Protein AF-A0A227J979-F1 (afdb_monomer_lite)

InterPro domains:
  IPR011990 Tetratricopeptide-like helical domain superfamily [G3DSA:1.25.40.10] (1-99)
  IPR013348 Type 3 secretion system chaperone YscG/PscG [PF09477] (2-94)
  IPR013348 Type 3 secretion system chaperone YscG/PscG [TIGR02508] (1-99)

Sequence (101 aa):
MHRHQEANTIADCLEETSNSEEVVVMIRAMSLMNKGAYEEAHRLLEPLCTAYPDLISLAALAAAKAGLLSQAERWMELAAQGSEESQAFAASFTQDIRNLG

pLDDT: mean 83.92, std 12.21, range [49.38, 96.88]

Organism: Vibrio parahaemolyticus (NCBI:txid670)

Secondary structure (DSSP, 8-state):
---HHHHHHHHHHHHTSTT-HHHHHHHHHHHHHHTT-HHHHHHHHTTTTTT-GGGHHHHHHHHHHTT-HHHHHHHHHHHTTS-HHHHHHHHHHHHHHTTT-

Foldseek 3Di:
DLDLVVLQVVLVVCVVPVPCLVVSLVSNLVSCVVVLVLVVSLVSQVVCCVVPVVCLLVNLVSCLSVVVLVSNVVSLVSLCVDDPVSVVSSVVCVVVSVVSD

Radius of gyration: 13.68 Å; chains: 1; bounding box: 29×31×34 Å

Structure (mmCIF, N/CA/C/O backbone):
data_AF-A0A227J979-F1
#
_entry.id   AF-A0A227J979-F1
#
loop_
_atom_site.group_PDB
_atom_site.id
_atom_site.type_symbol
_atom_site.label_atom_id
_atom_site.label_alt_id
_atom_site.label_comp_id
_atom_site.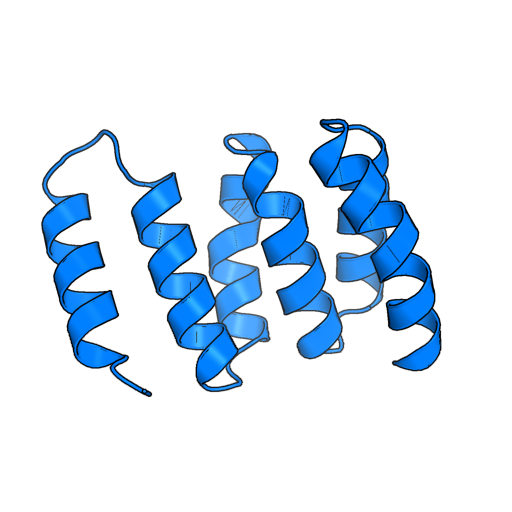label_asym_id
_atom_site.label_entity_id
_atom_site.label_seq_id
_atom_site.pdbx_PDB_ins_code
_atom_site.Cartn_x
_atom_site.Cartn_y
_atom_site.Cartn_z
_atom_site.occupancy
_atom_site.B_iso_or_equiv
_atom_site.auth_seq_id
_atom_site.auth_comp_id
_atom_site.auth_asym_id
_atom_site.auth_atom_id
_atom_site.pdbx_PDB_model_num
ATOM 1 N N . MET A 1 1 ? 11.190 -10.894 13.310 1.00 49.38 1 MET A N 1
ATOM 2 C CA . MET A 1 1 ? 10.290 -11.916 13.896 1.00 49.38 1 MET A CA 1
ATOM 3 C C . MET A 1 1 ? 9.017 -11.958 13.059 1.00 49.38 1 MET A C 1
ATOM 5 O O . MET A 1 1 ? 8.398 -10.917 12.911 1.00 49.38 1 MET A O 1
ATOM 9 N N . HIS A 1 2 ? 8.641 -13.116 12.508 1.00 53.59 2 HIS A N 1
ATOM 10 C CA . HIS A 1 2 ? 7.438 -13.297 11.679 1.00 53.59 2 HIS A CA 1
ATOM 11 C C . HIS A 1 2 ? 6.273 -13.814 12.533 1.00 53.59 2 HIS A C 1
ATOM 13 O O . HIS A 1 2 ? 6.102 -15.021 12.681 1.00 53.59 2 HIS A O 1
ATOM 19 N N . ARG A 1 3 ? 5.494 -12.912 13.140 1.00 63.97 3 ARG A N 1
ATOM 20 C CA . ARG A 1 3 ? 4.370 -13.268 14.027 1.00 63.97 3 ARG A CA 1
ATOM 21 C C . ARG A 1 3 ? 3.025 -12.822 13.452 1.00 63.97 3 ARG A C 1
ATOM 23 O O . ARG A 1 3 ? 2.302 -12.014 14.020 1.00 63.97 3 ARG A O 1
ATOM 30 N N . HIS A 1 4 ? 2.705 -13.346 12.273 1.00 70.69 4 HIS A N 1
ATOM 31 C CA . HIS A 1 4 ? 1.528 -12.938 11.497 1.00 70.69 4 HIS A CA 1
ATOM 32 C C . HIS A 1 4 ? 0.192 -13.273 12.165 1.00 70.69 4 HIS A C 1
ATOM 34 O O . HIS A 1 4 ? -0.801 -12.595 11.928 1.00 70.69 4 HIS A O 1
ATOM 40 N N . GLN A 1 5 ? 0.162 -14.337 12.966 1.00 71.62 5 GLN A N 1
ATOM 41 C CA . GLN A 1 5 ? -1.051 -14.791 13.637 1.00 71.62 5 GLN A CA 1
ATOM 42 C C . GLN A 1 5 ? -1.428 -13.848 14.786 1.00 71.62 5 GLN A C 1
ATOM 44 O O . GLN A 1 5 ? -2.584 -13.474 14.915 1.00 71.62 5 GLN A O 1
ATOM 49 N N . GLU A 1 6 ? -0.433 -13.374 15.536 1.00 75.00 6 GLU A N 1
ATOM 50 C CA . GLU A 1 6 ? -0.614 -12.414 16.630 1.00 75.00 6 GLU A CA 1
ATOM 51 C C . GLU A 1 6 ? -1.077 -11.045 16.115 1.00 75.00 6 GLU A C 1
ATOM 53 O O . GLU A 1 6 ? -1.961 -10.433 16.707 1.00 75.00 6 GLU A O 1
ATOM 58 N N . ALA A 1 7 ? -0.540 -10.592 14.975 1.00 71.94 7 ALA A N 1
ATOM 59 C CA . ALA A 1 7 ? -0.987 -9.358 14.326 1.00 71.94 7 ALA A CA 1
ATOM 60 C C . ALA A 1 7 ? -2.472 -9.418 13.924 1.00 71.94 7 ALA A C 1
ATOM 62 O O . ALA A 1 7 ? -3.199 -8.448 14.121 1.00 71.94 7 ALA A O 1
ATOM 63 N N . ASN A 1 8 ? -2.933 -10.565 13.414 1.00 69.62 8 ASN A N 1
ATOM 64 C CA . ASN A 1 8 ? -4.342 -10.756 13.075 1.00 69.62 8 ASN A CA 1
ATOM 65 C C . ASN A 1 8 ? -5.224 -10.774 14.327 1.00 69.62 8 ASN A C 1
ATOM 67 O O . ASN A 1 8 ? -6.240 -10.097 14.345 1.00 69.62 8 ASN A O 1
ATOM 71 N N . THR A 1 9 ? -4.805 -11.456 15.396 1.00 70.94 9 THR A N 1
ATOM 72 C CA . THR A 1 9 ? -5.556 -11.459 16.661 1.00 70.94 9 THR A CA 1
ATOM 73 C C . THR A 1 9 ? -5.709 -10.053 17.247 1.00 70.94 9 THR A C 1
ATOM 75 O O . THR A 1 9 ? -6.775 -9.715 17.746 1.00 70.94 9 THR A O 1
ATOM 78 N N . ILE A 1 10 ? -4.679 -9.205 17.153 1.00 71.50 10 ILE A N 1
ATOM 79 C CA . ILE A 1 10 ? -4.767 -7.800 17.583 1.00 71.50 10 ILE A CA 1
ATOM 80 C C . ILE A 1 10 ? -5.746 -7.014 16.702 1.00 71.50 10 ILE A C 1
ATOM 82 O O . ILE A 1 10 ? -6.539 -6.236 17.227 1.00 71.50 10 ILE A O 1
ATOM 86 N N . ALA A 1 11 ? -5.706 -7.219 15.383 1.00 66.88 11 ALA A N 1
ATOM 87 C CA . ALA A 1 11 ? -6.630 -6.573 14.456 1.00 66.88 11 ALA A CA 1
ATOM 88 C C . ALA A 1 11 ? -8.089 -6.971 14.747 1.00 66.88 11 ALA A C 1
ATOM 90 O O . ALA A 1 11 ? -8.954 -6.105 14.806 1.00 66.88 11 ALA A O 1
ATOM 91 N N . ASP A 1 12 ? -8.341 -8.252 15.015 1.00 69.25 12 ASP A N 1
ATOM 92 C CA . ASP A 1 12 ? -9.675 -8.759 15.349 1.00 69.25 12 ASP A CA 1
ATOM 93 C C . ASP A 1 12 ? -10.183 -8.174 16.683 1.00 69.25 12 ASP A C 1
ATOM 95 O O . ASP A 1 12 ? -11.337 -7.767 16.779 1.00 69.25 12 ASP A O 1
ATOM 99 N N . CYS A 1 13 ? -9.318 -8.032 17.697 1.00 64.12 13 CYS A N 1
ATOM 100 C CA . CYS A 1 13 ? -9.691 -7.376 18.957 1.00 64.12 13 CYS A CA 1
ATOM 101 C C . CYS A 1 13 ? -9.952 -5.866 18.809 1.00 64.12 13 CYS A C 1
ATOM 103 O O . CYS A 1 13 ? -10.715 -5.303 19.589 1.00 64.12 13 CYS A O 1
ATOM 105 N N . LEU A 1 14 ? -9.315 -5.196 17.844 1.00 60.66 14 LEU A N 1
ATOM 106 C CA . LEU A 1 14 ? -9.514 -3.766 17.593 1.00 60.66 14 LEU A CA 1
ATOM 107 C C . LEU A 1 14 ? -10.781 -3.484 16.771 1.00 60.66 14 LEU A C 1
ATOM 109 O O . LEU A 1 14 ? -11.366 -2.419 16.955 1.00 60.66 14 LEU A O 1
ATOM 113 N N . GLU A 1 15 ? -11.241 -4.415 15.925 1.00 58.56 15 GLU A N 1
ATOM 114 C CA . GLU A 1 15 ? -12.520 -4.292 15.196 1.00 58.56 15 GLU A CA 1
ATOM 115 C C . GLU A 1 15 ? -13.738 -4.221 16.124 1.00 58.56 15 GLU A C 1
ATOM 117 O O . GLU A 1 15 ? -14.726 -3.568 15.791 1.00 58.56 15 GLU A O 1
ATOM 122 N N . GLU A 1 16 ? -13.665 -4.826 17.314 1.00 59.91 16 GLU A N 1
ATOM 123 C CA . GLU A 1 16 ? -14.723 -4.731 18.331 1.00 59.91 16 GLU A CA 1
ATOM 124 C C . GLU A 1 16 ? -14.871 -3.305 18.901 1.00 59.91 16 GLU A C 1
ATOM 126 O O . GLU A 1 16 ? -15.899 -2.959 19.488 1.00 59.91 16 GLU A O 1
ATOM 131 N N . THR A 1 17 ? -13.882 -2.438 18.666 1.00 56.06 17 THR A N 1
ATOM 132 C CA . THR A 1 17 ? -13.934 -0.997 18.928 1.00 56.06 17 THR A CA 1
ATOM 133 C C . THR A 1 17 ? -14.091 -0.228 17.616 1.00 56.06 17 THR A C 1
ATOM 135 O O . THR A 1 17 ? -13.152 -0.071 16.843 1.00 56.06 17 THR A O 1
ATOM 138 N N . SER A 1 18 ? -15.275 0.340 17.383 1.00 54.72 18 SER A N 1
ATOM 139 C CA . SER A 1 18 ? -15.700 1.022 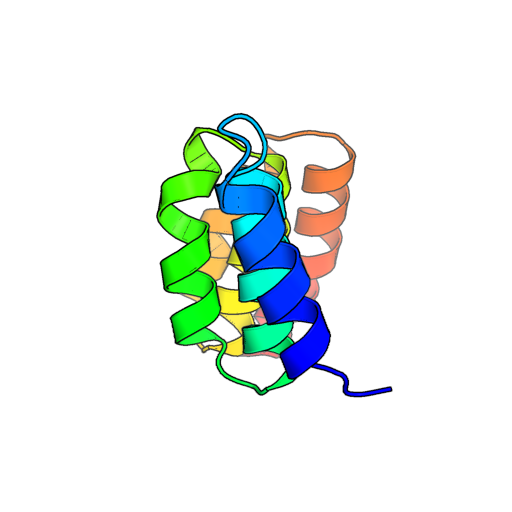16.144 1.00 54.72 18 SER A CA 1
ATOM 140 C C . SER A 1 18 ? -14.930 2.304 15.751 1.00 54.72 18 SER A C 1
ATOM 142 O O . SER A 1 18 ? -15.405 3.069 14.921 1.00 54.72 18 SER A O 1
ATOM 144 N N . ASN A 1 19 ? -13.749 2.550 16.325 1.00 61.94 19 ASN A N 1
ATOM 145 C CA . ASN A 1 19 ? -12.888 3.715 16.080 1.00 61.94 19 ASN A CA 1
ATOM 146 C C . ASN A 1 19 ? -11.484 3.338 15.558 1.00 61.94 19 ASN A C 1
ATOM 148 O O . ASN A 1 19 ? -10.559 4.143 15.650 1.00 61.94 19 ASN A O 1
ATOM 152 N N . SER A 1 20 ? -11.280 2.113 15.063 1.00 73.06 20 SER A N 1
ATOM 153 C CA . SER A 1 20 ? -9.940 1.610 14.707 1.00 73.06 20 SER A CA 1
ATOM 154 C C . SER A 1 20 ? -9.837 0.973 13.319 1.00 73.06 20 SER A C 1
ATOM 156 O O . SER A 1 20 ? -8.845 0.304 13.048 1.00 73.06 20 SER A O 1
ATOM 158 N N . GLU A 1 21 ? -10.806 1.200 12.427 1.00 83.00 21 GLU A N 1
ATOM 159 C CA . GLU A 1 21 ? -10.834 0.608 11.076 1.00 83.00 21 GLU A CA 1
ATOM 160 C C . GLU A 1 21 ? -9.534 0.853 10.287 1.00 83.00 21 GLU A C 1
ATOM 162 O O . GLU A 1 21 ? -8.944 -0.093 9.766 1.00 83.00 21 GLU A O 1
ATOM 167 N N . GLU A 1 22 ? -9.026 2.091 10.287 1.00 86.38 22 GLU A N 1
ATOM 168 C CA . GLU A 1 22 ? -7.734 2.450 9.683 1.00 86.38 22 GLU A CA 1
ATOM 169 C C . GLU A 1 22 ? -6.585 1.588 10.228 1.00 86.38 22 GLU A C 1
ATOM 171 O O . GLU A 1 22 ? -5.816 0.998 9.471 1.00 86.38 22 GLU A O 1
ATOM 176 N N . VAL A 1 23 ? -6.489 1.479 11.555 1.00 86.19 23 VAL A N 1
ATOM 177 C CA . VAL A 1 23 ? -5.406 0.768 12.246 1.00 86.19 23 VAL A CA 1
ATOM 178 C C . VAL A 1 23 ? -5.488 -0.735 11.982 1.00 86.19 23 VAL A C 1
ATOM 180 O O . VAL A 1 23 ? -4.473 -1.374 11.702 1.00 86.19 23 VAL A O 1
ATOM 183 N N . V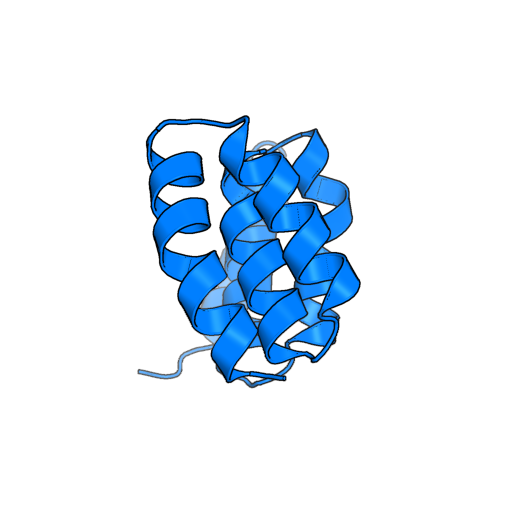AL A 1 24 ? -6.694 -1.301 12.028 1.00 87.56 24 VAL A N 1
ATOM 184 C CA . VAL A 1 24 ? -6.967 -2.711 11.722 1.00 87.56 24 VAL A CA 1
ATOM 185 C C . VAL A 1 24 ? -6.530 -3.031 10.299 1.00 87.56 24 VAL A C 1
ATOM 187 O O . VAL A 1 24 ? -5.783 -3.991 10.079 1.00 87.56 24 VAL A O 1
ATOM 190 N N . VAL A 1 25 ? -6.963 -2.227 9.327 1.00 89.19 25 VAL A N 1
ATOM 191 C CA . VAL A 1 25 ? -6.619 -2.458 7.926 1.00 89.19 25 VAL A CA 1
ATOM 192 C C . VAL A 1 25 ? -5.135 -2.248 7.678 1.00 89.19 25 VAL A C 1
ATOM 194 O O . VAL A 1 25 ? -4.523 -3.079 7.007 1.00 89.19 25 VAL A O 1
ATOM 197 N N . MET A 1 26 ? -4.518 -1.234 8.280 1.00 91.19 26 MET A N 1
ATOM 198 C CA . MET A 1 26 ? -3.074 -1.036 8.198 1.00 91.19 26 MET A CA 1
ATOM 199 C C . MET A 1 26 ? -2.316 -2.276 8.702 1.00 91.19 26 MET A C 1
ATOM 201 O O . MET A 1 26 ? -1.438 -2.790 8.004 1.00 91.19 26 MET A O 1
ATOM 205 N N . ILE A 1 27 ? -2.677 -2.821 9.871 1.00 90.25 27 ILE A N 1
ATOM 206 C CA . ILE A 1 27 ? -2.052 -4.033 10.433 1.00 90.25 27 ILE A CA 1
ATOM 207 C C . ILE A 1 27 ? -2.231 -5.234 9.497 1.00 90.25 27 ILE A C 1
ATOM 209 O O . ILE A 1 27 ? -1.265 -5.952 9.209 1.00 90.25 27 ILE A O 1
ATOM 213 N N . ARG A 1 28 ? -3.450 -5.454 8.994 1.00 90.38 28 ARG A N 1
ATOM 214 C CA . ARG A 1 28 ? -3.761 -6.571 8.089 1.00 90.38 28 ARG A CA 1
ATOM 215 C C . ARG A 1 28 ? -3.014 -6.448 6.763 1.00 90.38 28 ARG A C 1
ATOM 217 O O . ARG A 1 28 ? -2.404 -7.424 6.321 1.00 90.38 28 ARG A O 1
ATOM 224 N N . ALA A 1 29 ? -2.972 -5.257 6.175 1.00 92.94 29 ALA A N 1
ATOM 225 C CA . ALA A 1 29 ? -2.235 -4.994 4.947 1.00 92.94 29 ALA A CA 1
ATOM 226 C C . ALA A 1 29 ? -0.729 -5.225 5.135 1.00 92.94 29 ALA A C 1
ATOM 228 O O . ALA A 1 29 ? -0.119 -5.946 4.348 1.00 92.94 29 ALA A O 1
ATOM 229 N N . MET A 1 30 ? -0.132 -4.733 6.226 1.00 92.00 30 MET A N 1
ATOM 230 C CA . MET A 1 30 ? 1.276 -5.009 6.541 1.00 92.00 30 MET A CA 1
ATOM 231 C C . MET A 1 30 ? 1.545 -6.510 6.729 1.00 92.00 30 MET A C 1
ATOM 233 O O . MET A 1 30 ? 2.571 -7.024 6.276 1.00 92.00 30 MET A O 1
ATOM 237 N N . SER A 1 31 ? 0.628 -7.247 7.363 1.00 93.12 31 SER A N 1
ATOM 238 C CA . SER A 1 31 ? 0.732 -8.706 7.509 1.00 93.12 31 SER A CA 1
ATOM 239 C C . SER A 1 31 ? 0.730 -9.418 6.152 1.00 93.12 31 SER A C 1
ATOM 241 O O . SER A 1 31 ? 1.552 -10.314 5.940 1.00 93.12 31 SER A O 1
ATOM 243 N N . LEU A 1 32 ? -0.140 -8.998 5.226 1.00 93.62 32 LEU A N 1
ATOM 244 C CA . LEU A 1 32 ? -0.214 -9.508 3.852 1.00 93.62 32 LEU A CA 1
ATOM 245 C C . LEU A 1 32 ? 1.054 -9.181 3.053 1.00 93.62 32 LEU A C 1
ATOM 247 O O . LEU A 1 32 ? 1.661 -10.076 2.464 1.00 93.62 32 LEU A O 1
ATOM 251 N N . MET A 1 33 ? 1.521 -7.932 3.100 1.00 93.50 33 MET A N 1
ATOM 252 C CA . MET A 1 33 ? 2.739 -7.494 2.409 1.00 93.50 33 MET A CA 1
ATOM 253 C C . MET A 1 33 ? 3.978 -8.247 2.898 1.00 93.50 33 MET A C 1
ATOM 255 O O . MET A 1 33 ? 4.806 -8.666 2.090 1.00 93.50 33 MET A O 1
ATOM 259 N N . ASN A 1 34 ? 4.081 -8.507 4.204 1.00 93.50 34 ASN A N 1
ATOM 260 C CA . ASN A 1 34 ? 5.175 -9.301 4.769 1.00 93.50 34 ASN A CA 1
ATOM 261 C C . ASN A 1 34 ? 5.145 -10.778 4.335 1.00 93.50 34 ASN A C 1
ATOM 263 O O . ASN A 1 34 ? 6.159 -11.463 4.455 1.00 93.50 34 ASN A O 1
ATOM 267 N N . LYS A 1 35 ? 4.006 -11.279 3.842 1.00 93.25 35 LYS A N 1
ATOM 268 C CA . LYS A 1 35 ? 3.867 -12.618 3.243 1.00 93.25 35 LYS A CA 1
ATOM 269 C C . LYS A 1 35 ? 4.032 -12.612 1.717 1.00 93.25 35 LYS A C 1
ATOM 271 O O . LYS A 1 35 ? 3.939 -13.669 1.105 1.00 93.25 35 LYS A O 1
ATOM 276 N N . GLY A 1 36 ? 4.246 -11.447 1.101 1.00 92.94 36 GLY A N 1
ATOM 277 C CA . GLY A 1 36 ? 4.300 -11.286 -0.354 1.00 92.94 36 GLY A CA 1
ATOM 278 C C . GLY A 1 36 ? 2.932 -11.182 -1.042 1.00 92.94 36 GLY A C 1
ATOM 279 O O . GLY A 1 36 ? 2.873 -11.142 -2.267 1.00 92.94 36 GLY A O 1
ATOM 280 N N . ALA A 1 37 ? 1.830 -11.112 -0.288 1.00 96.00 37 ALA A N 1
ATOM 281 C CA . ALA A 1 37 ? 0.471 -10.987 -0.823 1.00 96.00 37 ALA A CA 1
ATOM 282 C C . ALA A 1 37 ? 0.134 -9.518 -1.150 1.00 96.00 37 ALA A C 1
ATOM 284 O O . ALA A 1 37 ? -0.764 -8.914 -0.564 1.00 96.00 37 ALA A O 1
ATOM 285 N N . TYR A 1 38 ? 0.901 -8.916 -2.060 1.00 95.75 38 TYR A N 1
ATOM 286 C CA . TYR A 1 38 ? 0.860 -7.475 -2.329 1.00 95.75 38 TYR A CA 1
ATOM 287 C C . TYR A 1 38 ? -0.444 -7.005 -2.987 1.00 95.75 38 TYR A C 1
ATOM 289 O O . TYR A 1 38 ? -0.979 -5.971 -2.603 1.00 95.75 38 TYR A O 1
ATOM 297 N N . GLU A 1 39 ? -0.996 -7.777 -3.925 1.00 96.88 39 GLU A N 1
ATOM 298 C CA . GLU A 1 39 ? -2.259 -7.435 -4.597 1.00 96.88 39 GLU A CA 1
ATOM 299 C C . GLU A 1 39 ? -3.459 -7.491 -3.638 1.00 96.88 39 GLU A C 1
ATOM 301 O O . GLU A 1 39 ? -4.382 -6.684 -3.715 1.00 96.88 39 GLU A O 1
ATOM 306 N N . GLU A 1 40 ? -3.452 -8.433 -2.693 1.00 96.62 40 GLU A N 1
ATOM 307 C CA . GLU A 1 40 ? -4.491 -8.528 -1.665 1.00 96.62 40 GLU A CA 1
ATOM 308 C C . GLU A 1 40 ? -4.369 -7.399 -0.635 1.00 96.62 40 GLU A C 1
ATOM 310 O O . GLU A 1 40 ? -5.377 -6.810 -0.251 1.00 96.62 40 GLU A O 1
ATOM 315 N N . ALA A 1 41 ? -3.141 -7.032 -0.256 1.00 96.81 41 ALA A N 1
ATOM 316 C CA . ALA A 1 41 ? -2.895 -5.869 0.592 1.00 96.81 41 ALA A CA 1
ATOM 317 C C . ALA A 1 41 ? -3.356 -4.563 -0.071 1.00 96.81 41 ALA A C 1
ATOM 319 O O . ALA A 1 41 ? -3.976 -3.729 0.582 1.00 96.81 41 ALA A O 1
ATOM 320 N N . HIS A 1 42 ? -3.083 -4.396 -1.368 1.00 96.88 42 HIS A N 1
ATOM 321 C CA . HIS A 1 42 ? -3.503 -3.215 -2.118 1.00 96.88 42 HIS A CA 1
ATOM 322 C C . HIS A 1 42 ? -5.033 -3.099 -2.183 1.00 96.88 42 HIS A C 1
ATOM 324 O O . HIS A 1 42 ? -5.567 -2.053 -1.814 1.00 96.88 42 HIS A O 1
ATOM 330 N N . ARG A 1 43 ? -5.740 -4.188 -2.524 1.00 96.38 43 ARG A N 1
ATOM 331 C CA . ARG A 1 43 ? -7.217 -4.226 -2.532 1.00 96.38 43 ARG A CA 1
ATOM 332 C C . ARG A 1 43 ? -7.836 -3.899 -1.174 1.00 96.38 43 ARG A C 1
ATOM 334 O O . ARG A 1 43 ? -8.924 -3.334 -1.126 1.00 96.38 43 ARG A O 1
ATOM 341 N N . LEU A 1 44 ? -7.162 -4.263 -0.084 1.00 94.94 44 LEU A N 1
ATOM 342 C CA . LEU A 1 44 ? -7.618 -3.950 1.268 1.00 94.94 44 LEU A CA 1
ATOM 343 C C . LEU A 1 44 ? -7.453 -2.456 1.604 1.00 94.94 44 LEU A C 1
ATOM 345 O O . LEU A 1 44 ? -8.304 -1.890 2.282 1.00 94.94 44 LEU A O 1
ATOM 349 N N . LEU A 1 45 ? -6.376 -1.820 1.131 1.00 95.12 45 LEU A N 1
ATOM 350 C CA . LEU A 1 45 ? -6.039 -0.426 1.446 1.00 95.12 45 LEU A CA 1
ATOM 351 C C . LEU A 1 45 ? -6.779 0.599 0.580 1.00 95.12 45 LEU A C 1
ATOM 353 O O . LEU A 1 45 ? -7.215 1.626 1.095 1.00 95.12 45 LEU A O 1
ATOM 357 N N . GLU A 1 46 ? -6.929 0.326 -0.719 1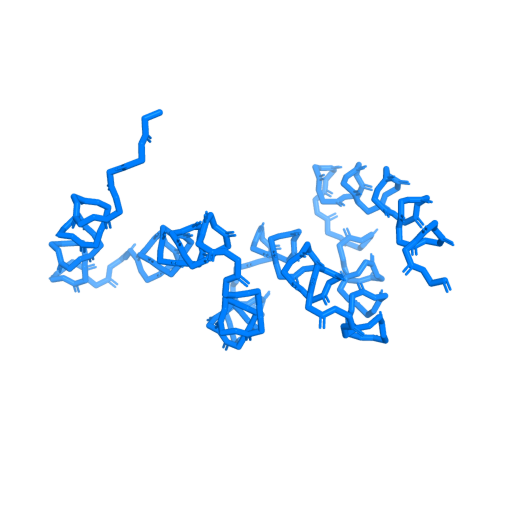.00 95.00 46 GLU A N 1
ATOM 358 C CA . GLU A 1 46 ? -7.509 1.250 -1.706 1.00 95.00 46 GLU A CA 1
ATOM 359 C C . GLU A 1 46 ? -8.802 1.965 -1.258 1.00 95.00 46 GLU A C 1
ATOM 361 O O . GLU A 1 46 ? -8.852 3.195 -1.369 1.00 95.00 46 GLU A O 1
ATOM 366 N N . PRO A 1 47 ? -9.841 1.281 -0.733 1.00 93.50 47 PRO A N 1
ATOM 367 C CA . PRO A 1 47 ? -11.090 1.955 -0.369 1.00 93.50 47 PRO A CA 1
ATOM 368 C C . PRO A 1 47 ? -10.926 2.948 0.791 1.00 93.50 47 PRO A C 1
ATOM 370 O O . PRO A 1 47 ? -11.690 3.908 0.893 1.00 93.50 47 PRO A O 1
ATOM 373 N N . LEU A 1 48 ? -9.923 2.748 1.646 1.00 91.00 48 LEU A N 1
ATOM 374 C CA . LEU A 1 48 ? -9.708 3.543 2.852 1.00 91.00 48 LEU A CA 1
ATOM 375 C C . LEU A 1 48 ? -8.836 4.769 2.613 1.00 91.00 48 LEU A C 1
ATOM 377 O O . LEU A 1 48 ? -8.950 5.734 3.361 1.00 91.00 48 LEU A O 1
ATOM 381 N N . CYS A 1 49 ? -8.049 4.795 1.537 1.00 90.94 49 CYS A N 1
ATOM 382 C CA . CYS A 1 49 ? -7.188 5.930 1.195 1.00 90.94 49 CYS A CA 1
ATOM 383 C C . CYS A 1 49 ? -7.943 7.261 1.022 1.00 90.94 49 CYS A C 1
ATOM 385 O O . CYS A 1 49 ? -7.343 8.323 1.155 1.00 90.94 49 CYS A O 1
ATOM 387 N N . THR A 1 50 ? -9.252 7.224 0.739 1.00 88.12 50 THR A N 1
ATOM 388 C CA . THR A 1 50 ? -10.077 8.444 0.655 1.00 88.12 50 THR A CA 1
ATOM 389 C C . THR A 1 50 ? -10.378 9.034 2.034 1.00 88.12 50 THR A C 1
ATOM 391 O O . THR A 1 50 ? -10.404 10.252 2.189 1.00 88.12 50 THR A O 1
ATOM 394 N N . ALA A 1 51 ? -10.622 8.179 3.030 1.00 88.12 51 ALA A N 1
ATOM 395 C CA . ALA A 1 51 ? -10.914 8.594 4.402 1.00 88.12 51 ALA A CA 1
ATOM 396 C C . ALA A 1 51 ? -9.635 8.807 5.228 1.00 88.12 51 ALA A C 1
ATOM 398 O O . ALA A 1 51 ? -9.617 9.655 6.117 1.00 88.12 51 ALA A O 1
ATOM 399 N N . TYR A 1 52 ? -8.572 8.073 4.892 1.00 88.94 52 TYR A N 1
ATOM 400 C CA . TYR A 1 52 ? -7.299 8.036 5.604 1.00 88.94 52 TYR A CA 1
ATOM 401 C C . TYR A 1 52 ? -6.136 8.231 4.618 1.00 88.94 52 TYR A C 1
ATOM 403 O O . TYR A 1 52 ? -5.540 7.254 4.148 1.00 88.94 52 TYR A O 1
ATOM 411 N N . PRO A 1 53 ? -5.809 9.489 4.264 1.00 86.88 53 PRO A N 1
ATOM 412 C CA . PRO A 1 53 ? -4.738 9.795 3.317 1.00 86.88 53 PRO A CA 1
ATOM 413 C C . PRO A 1 53 ? -3.364 9.246 3.726 1.00 86.88 53 PRO A C 1
ATOM 415 O O . PRO A 1 53 ? -2.554 8.926 2.859 1.00 86.88 53 PRO A O 1
ATOM 418 N N . ASP A 1 54 ? -3.120 9.051 5.023 1.00 86.75 54 ASP A N 1
ATOM 419 C CA . ASP A 1 54 ? -1.862 8.498 5.545 1.00 86.75 54 ASP A CA 1
ATOM 420 C C . ASP A 1 54 ? -1.605 7.052 5.072 1.00 86.75 54 ASP A C 1
ATOM 422 O O . ASP A 1 54 ? -0.458 6.606 4.983 1.00 86.75 54 ASP A O 1
ATOM 426 N N . LEU A 1 55 ? -2.655 6.327 4.663 1.00 91.12 55 LEU A N 1
ATOM 427 C CA . LEU A 1 55 ? -2.537 4.981 4.097 1.00 91.12 55 LEU A CA 1
ATOM 428 C C . LEU A 1 55 ? -2.098 4.965 2.625 1.00 91.12 55 LEU A C 1
ATOM 430 O O . LEU A 1 55 ? -1.720 3.905 2.119 1.00 91.12 55 LEU A O 1
ATOM 434 N N . ILE A 1 56 ? -2.123 6.105 1.923 1.00 92.69 56 ILE A N 1
ATOM 435 C CA . ILE A 1 56 ? -1.800 6.182 0.486 1.00 92.69 56 ILE A CA 1
ATOM 436 C C . ILE A 1 56 ? -0.387 5.658 0.208 1.00 92.69 56 ILE A C 1
ATOM 438 O O . ILE A 1 56 ? -0.187 4.905 -0.745 1.00 92.69 56 ILE A O 1
ATOM 442 N N . SER A 1 57 ? 0.586 5.982 1.061 1.00 90.75 57 SER A N 1
ATOM 443 C CA . SER A 1 57 ? 1.970 5.507 0.919 1.00 90.75 57 SER A CA 1
ATOM 444 C C . SER A 1 57 ? 2.066 3.977 0.987 1.00 90.75 57 SER A C 1
ATOM 446 O O . SER A 1 57 ? 2.808 3.350 0.227 1.00 90.75 57 SER A O 1
ATOM 448 N N . LEU A 1 58 ? 1.262 3.350 1.852 1.00 91.88 58 LEU A N 1
ATOM 449 C CA . LEU A 1 58 ? 1.213 1.895 1.979 1.00 91.88 58 LEU A CA 1
ATOM 450 C C . LEU A 1 58 ? 0.513 1.252 0.771 1.00 91.88 58 LEU A C 1
ATOM 452 O O . LEU A 1 58 ? 0.983 0.230 0.265 1.00 91.88 58 LEU A O 1
ATOM 456 N N . ALA A 1 59 ? -0.556 1.874 0.262 1.00 94.81 59 ALA A N 1
ATOM 457 C CA . ALA A 1 59 ? -1.248 1.430 -0.948 1.00 94.81 59 ALA A CA 1
ATOM 458 C C . ALA A 1 59 ? -0.344 1.529 -2.189 1.00 94.81 59 ALA A C 1
ATOM 460 O O . ALA A 1 59 ? -0.278 0.583 -2.975 1.00 94.81 59 ALA A O 1
ATOM 461 N N . ALA A 1 60 ? 0.414 2.621 -2.326 1.00 93.69 60 ALA A N 1
ATOM 462 C CA . ALA A 1 60 ? 1.401 2.806 -3.388 1.00 93.69 60 ALA A CA 1
ATOM 463 C C . ALA A 1 60 ? 2.473 1.706 -3.363 1.00 93.69 60 ALA A C 1
ATOM 465 O O . ALA A 1 60 ? 2.771 1.099 -4.394 1.00 93.69 60 ALA A O 1
ATOM 466 N N . LEU A 1 61 ? 3.013 1.401 -2.177 1.00 92.38 61 LEU A N 1
ATOM 467 C CA . LEU A 1 61 ? 4.009 0.345 -1.997 1.00 92.38 61 LEU A CA 1
ATOM 468 C C . LEU A 1 61 ? 3.448 -1.040 -2.351 1.00 92.38 61 LEU A C 1
ATOM 470 O O . LEU A 1 61 ? 4.115 -1.813 -3.043 1.00 92.38 61 LEU A O 1
ATOM 474 N N . ALA A 1 62 ? 2.232 -1.355 -1.898 1.00 95.31 62 ALA A N 1
ATOM 475 C CA . ALA A 1 62 ? 1.568 -2.617 -2.208 1.00 95.31 62 ALA A CA 1
ATOM 476 C C . ALA A 1 62 ? 1.304 -2.764 -3.718 1.00 95.31 62 ALA A C 1
ATOM 478 O O . ALA A 1 62 ? 1.657 -3.790 -4.297 1.00 95.31 62 ALA A O 1
ATOM 479 N N . ALA A 1 63 ? 0.785 -1.723 -4.377 1.00 95.38 63 ALA A N 1
ATOM 480 C CA . ALA A 1 63 ? 0.560 -1.715 -5.823 1.00 95.38 63 ALA A CA 1
ATOM 481 C C . ALA A 1 63 ? 1.866 -1.915 -6.612 1.00 95.38 63 ALA A C 1
ATOM 483 O O . ALA A 1 63 ? 1.926 -2.761 -7.505 1.00 95.38 63 ALA A O 1
ATOM 484 N N . ALA A 1 64 ? 2.937 -1.202 -6.246 1.00 93.00 64 ALA A N 1
ATOM 485 C CA . ALA A 1 64 ? 4.233 -1.320 -6.912 1.00 93.00 64 ALA A CA 1
ATOM 486 C C . ALA A 1 64 ? 4.815 -2.737 -6.784 1.00 93.00 64 ALA A C 1
ATOM 488 O O . ALA A 1 64 ? 5.246 -3.328 -7.772 1.00 93.00 64 ALA A O 1
ATOM 489 N N . LYS A 1 65 ? 4.781 -3.322 -5.579 1.00 92.75 65 LYS A N 1
ATOM 490 C CA . LYS A 1 65 ? 5.266 -4.692 -5.335 1.00 92.75 65 LYS A CA 1
ATOM 491 C C . LYS A 1 65 ? 4.390 -5.770 -5.981 1.00 92.75 65 LYS A C 1
ATOM 493 O O . LYS A 1 65 ? 4.892 -6.855 -6.256 1.00 92.75 65 LYS A O 1
ATOM 498 N N . ALA A 1 66 ? 3.120 -5.471 -6.250 1.00 93.75 66 ALA A N 1
ATOM 499 C CA . ALA A 1 66 ? 2.219 -6.324 -7.022 1.00 93.75 66 ALA A CA 1
ATOM 500 C C . ALA A 1 66 ? 2.411 -6.203 -8.549 1.00 93.75 66 ALA A C 1
ATOM 502 O O . ALA A 1 66 ? 1.760 -6.926 -9.296 1.00 93.75 66 ALA A O 1
ATOM 503 N N . GLY A 1 67 ? 3.270 -5.294 -9.033 1.00 92.81 67 GLY A N 1
ATOM 504 C CA . GLY A 1 67 ? 3.432 -5.015 -10.465 1.00 92.81 67 GLY A CA 1
ATOM 505 C C . GLY A 1 67 ? 2.308 -4.162 -11.070 1.00 92.81 67 GLY A C 1
ATOM 506 O O . GLY A 1 67 ? 2.238 -4.002 -12.287 1.00 92.81 67 GLY A O 1
ATOM 507 N N . LEU A 1 68 ? 1.439 -3.575 -10.242 1.00 93.50 68 LEU A N 1
ATOM 508 C CA . LEU A 1 68 ? 0.341 -2.695 -10.654 1.00 93.50 68 LEU A CA 1
ATOM 509 C C . LEU A 1 68 ? 0.848 -1.254 -10.844 1.00 93.50 68 LEU A C 1
ATOM 511 O O . LEU A 1 68 ? 0.401 -0.329 -10.163 1.00 93.50 68 LEU A O 1
ATOM 515 N N . LEU A 1 69 ? 1.808 -1.061 -11.754 1.00 90.94 69 LEU A N 1
ATOM 516 C CA . LEU A 1 69 ? 2.574 0.189 -11.877 1.00 90.94 69 LEU A CA 1
ATOM 517 C C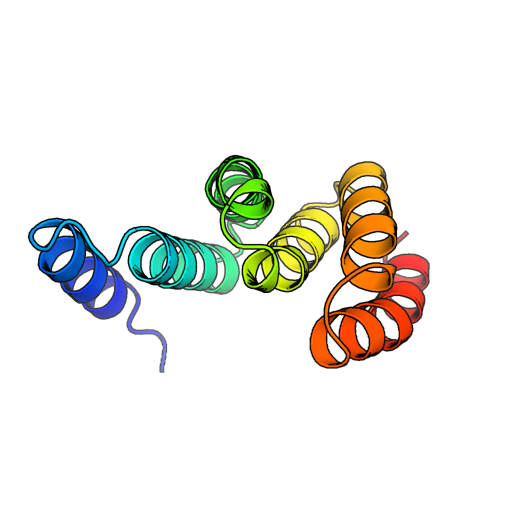 . LEU A 1 69 ? 1.691 1.426 -12.089 1.00 90.94 69 LEU A C 1
ATOM 519 O O . LEU A 1 69 ? 1.859 2.409 -11.377 1.00 90.94 69 LEU A O 1
ATOM 523 N N . SER A 1 70 ? 0.683 1.357 -12.963 1.00 91.44 70 SER A N 1
ATOM 524 C CA . SER A 1 70 ? -0.226 2.492 -13.201 1.00 91.44 70 SER A CA 1
ATOM 525 C C . SER A 1 70 ? -1.024 2.893 -11.957 1.00 91.44 70 SER A C 1
ATOM 527 O O . SER A 1 70 ? -1.357 4.062 -11.774 1.00 91.44 70 SER A O 1
ATOM 529 N N . GLN A 1 71 ? -1.340 1.934 -11.082 1.00 93.25 71 GLN A N 1
ATOM 530 C CA . GLN A 1 71 ? -2.003 2.241 -9.816 1.00 93.25 71 GLN A CA 1
ATOM 531 C C . GLN A 1 71 ? -1.012 2.836 -8.818 1.00 93.25 71 GLN A C 1
ATOM 533 O O . GLN A 1 71 ? -1.342 3.804 -8.142 1.00 93.25 71 GLN A O 1
ATOM 538 N N . ALA A 1 72 ? 0.212 2.304 -8.756 1.00 92.38 72 ALA A N 1
ATOM 539 C CA . ALA A 1 72 ? 1.271 2.852 -7.917 1.00 92.38 72 ALA A CA 1
ATOM 540 C C . ALA A 1 72 ? 1.588 4.313 -8.280 1.00 92.38 72 ALA A C 1
ATOM 542 O O . ALA A 1 72 ? 1.650 5.155 -7.390 1.00 92.38 72 ALA A O 1
ATOM 543 N N . GLU A 1 73 ? 1.703 4.631 -9.571 1.00 91.44 73 GLU A N 1
ATOM 544 C CA . GLU A 1 73 ? 1.898 5.999 -10.070 1.00 91.44 73 GLU A CA 1
ATOM 545 C C . GLU A 1 73 ? 0.753 6.924 -9.646 1.00 91.44 73 GLU A C 1
ATOM 547 O O . GLU A 1 73 ? 1.002 7.987 -9.078 1.00 91.44 73 GLU A O 1
ATOM 552 N N . ARG A 1 74 ? -0.501 6.482 -9.812 1.00 92.50 74 ARG A N 1
ATOM 553 C CA . ARG A 1 74 ? -1.677 7.238 -9.358 1.00 92.50 74 ARG A CA 1
ATOM 554 C C . ARG A 1 74 ? -1.630 7.533 -7.857 1.00 92.50 74 ARG A C 1
ATOM 556 O O . ARG A 1 74 ? -1.950 8.644 -7.440 1.00 92.50 74 ARG A O 1
ATOM 563 N N . TRP A 1 75 ? -1.234 6.564 -7.032 1.00 93.31 75 TRP A N 1
ATOM 564 C CA . TRP A 1 75 ? -1.085 6.799 -5.594 1.00 93.31 75 TRP A CA 1
ATOM 565 C C . TRP A 1 75 ? 0.043 7.783 -5.279 1.00 93.31 75 TRP A C 1
ATOM 567 O O . TRP A 1 75 ? -0.081 8.551 -4.330 1.00 93.31 75 TRP A O 1
ATOM 577 N N . MET A 1 76 ? 1.107 7.825 -6.085 1.00 89.62 76 MET A N 1
ATOM 578 C CA . MET A 1 76 ? 2.185 8.806 -5.923 1.00 89.62 76 MET A CA 1
ATOM 579 C C . MET A 1 76 ? 1.786 10.220 -6.292 1.00 89.62 76 MET A C 1
ATOM 581 O O . MET A 1 76 ? 2.143 11.149 -5.569 1.00 89.62 76 MET A O 1
ATOM 585 N N . GLU A 1 77 ? 0.976 10.390 -7.329 1.00 91.38 77 GLU A N 1
ATOM 586 C CA . GLU A 1 77 ? 0.389 11.691 -7.648 1.00 91.38 77 GLU A CA 1
ATOM 587 C C . GLU A 1 77 ? -0.494 12.215 -6.509 1.00 91.38 77 GLU A C 1
ATOM 589 O O . GLU A 1 77 ? -0.479 13.412 -6.218 1.00 91.38 77 GLU A O 1
ATOM 594 N N . LEU A 1 78 ? -1.237 11.324 -5.844 1.00 89.94 78 LEU A N 1
ATOM 595 C CA . LEU A 1 78 ? -2.084 11.675 -4.703 1.00 89.94 78 LEU A CA 1
ATOM 596 C C . LEU A 1 78 ? -1.264 11.960 -3.436 1.00 89.94 78 LEU A C 1
ATOM 598 O O . LEU A 1 78 ? -1.509 12.959 -2.766 1.00 89.94 78 LEU A O 1
ATOM 602 N N . ALA A 1 79 ? -0.252 11.146 -3.129 1.00 87.62 79 ALA A N 1
ATOM 603 C CA . ALA A 1 79 ? 0.636 11.367 -1.984 1.00 87.62 79 ALA A CA 1
ATOM 604 C C . ALA A 1 79 ? 1.446 12.669 -2.109 1.00 87.62 79 ALA A C 1
ATOM 606 O O . ALA A 1 79 ? 1.655 13.360 -1.114 1.00 87.62 79 ALA A O 1
ATOM 607 N N . ALA A 1 80 ? 1.841 13.051 -3.329 1.00 87.81 80 ALA A N 1
ATOM 608 C CA . ALA A 1 80 ? 2.519 14.318 -3.606 1.00 87.81 80 ALA A CA 1
ATOM 609 C C . ALA A 1 80 ? 1.649 15.561 -3.329 1.00 87.81 80 ALA A C 1
ATOM 611 O O . ALA A 1 80 ? 2.169 16.672 -3.264 1.00 87.81 80 ALA A O 1
ATOM 612 N N . GLN A 1 81 ? 0.337 15.385 -3.162 1.00 87.38 81 GLN A N 1
ATOM 613 C CA . GLN A 1 81 ? -0.608 16.444 -2.793 1.00 87.38 81 GLN A CA 1
ATOM 614 C C . GLN A 1 81 ? -1.006 16.381 -1.305 1.00 87.38 81 GLN A C 1
ATOM 616 O O . GLN A 1 81 ? -1.795 17.208 -0.851 1.00 87.38 81 GLN A O 1
ATOM 621 N N . GLY A 1 82 ? -0.495 15.393 -0.561 1.00 82.19 82 GLY A N 1
ATOM 622 C CA . GLY A 1 82 ? -0.820 15.138 0.842 1.00 82.19 82 GLY A CA 1
ATOM 623 C C . GLY A 1 82 ? 0.082 15.878 1.834 1.00 82.19 82 GLY A C 1
ATOM 624 O O . GLY A 1 82 ? 0.627 16.943 1.537 1.00 82.19 82 GLY A O 1
ATOM 625 N N . SER A 1 83 ? 0.232 15.296 3.027 1.00 83.44 83 SER A N 1
ATOM 626 C CA . SER A 1 83 ? 1.113 15.780 4.101 1.00 83.44 83 SER A CA 1
ATOM 627 C C . SER A 1 83 ? 2.590 15.853 3.685 1.00 83.44 83 SER A C 1
ATOM 629 O O . SER A 1 83 ? 2.988 15.250 2.687 1.00 83.44 83 SER A O 1
ATOM 631 N N . GLU A 1 84 ? 3.425 16.559 4.457 1.00 85.62 84 GLU A N 1
ATOM 632 C CA . GLU A 1 84 ? 4.875 16.622 4.202 1.00 85.62 84 GLU A CA 1
ATOM 633 C C . GLU A 1 84 ? 5.505 15.220 4.179 1.00 85.62 84 GLU A C 1
ATOM 635 O O . GLU A 1 84 ? 6.340 14.923 3.324 1.00 85.62 84 GLU A O 1
ATOM 640 N N . GLU A 1 85 ? 5.052 14.321 5.054 1.00 84.62 85 GLU A N 1
ATOM 641 C CA . GLU A 1 85 ? 5.491 12.928 5.100 1.00 84.62 85 GLU A CA 1
ATOM 642 C C . GLU A 1 85 ? 5.087 12.160 3.835 1.00 84.62 85 GLU A C 1
ATOM 644 O O . GLU A 1 85 ? 5.894 11.415 3.272 1.00 84.62 85 GLU A O 1
ATOM 649 N N . SER A 1 86 ? 3.861 12.376 3.346 1.00 83.38 86 SER A N 1
ATOM 650 C CA . SER A 1 86 ? 3.370 11.767 2.103 1.00 83.38 86 SER A CA 1
ATOM 651 C C . SER A 1 86 ? 4.133 12.281 0.881 1.00 83.38 86 SER A C 1
ATOM 653 O O . SER A 1 86 ? 4.484 11.503 -0.008 1.00 83.38 86 SER A O 1
ATOM 655 N N . GLN A 1 87 ? 4.460 13.574 0.855 1.00 86.56 87 GLN A N 1
ATOM 656 C CA . GLN A 1 87 ? 5.264 14.186 -0.203 1.00 86.56 87 GLN A CA 1
ATOM 657 C C . GLN A 1 87 ? 6.699 13.650 -0.204 1.00 86.56 87 GLN A C 1
ATOM 659 O O . GLN A 1 87 ? 7.226 13.299 -1.262 1.00 86.56 87 GLN A O 1
ATOM 664 N N . ALA A 1 88 ? 7.322 13.537 0.973 1.00 86.50 88 ALA A N 1
ATOM 665 C CA . ALA A 1 88 ? 8.656 12.963 1.121 1.00 86.50 88 ALA A CA 1
ATOM 666 C C . ALA A 1 88 ? 8.691 11.498 0.657 1.00 86.50 88 ALA A C 1
ATOM 668 O O . ALA A 1 88 ? 9.608 11.099 -0.069 1.00 86.50 88 ALA A O 1
ATOM 669 N N . PHE A 1 89 ? 7.664 10.715 1.010 1.00 86.56 89 PHE A N 1
ATOM 670 C CA . PHE A 1 89 ? 7.506 9.352 0.513 1.00 86.56 89 PHE A CA 1
ATOM 671 C C . PHE A 1 89 ? 7.370 9.325 -1.013 1.00 86.56 89 PHE A C 1
ATOM 673 O O . PHE A 1 89 ? 8.125 8.611 -1.670 1.00 86.56 89 PHE A O 1
ATOM 680 N N . ALA A 1 90 ? 6.477 10.135 -1.589 1.00 85.75 90 ALA A N 1
ATOM 681 C CA . ALA A 1 90 ? 6.259 10.184 -3.033 1.00 85.75 90 ALA A CA 1
ATOM 682 C C . ALA A 1 90 ? 7.536 10.542 -3.804 1.00 85.75 90 ALA A C 1
ATOM 684 O O . ALA A 1 90 ? 7.869 9.887 -4.794 1.00 85.75 90 ALA A O 1
ATOM 685 N N . ALA A 1 91 ? 8.290 11.536 -3.329 1.00 84.12 91 ALA A N 1
ATOM 686 C CA . ALA A 1 91 ? 9.541 11.960 -3.947 1.00 84.12 91 ALA A CA 1
ATOM 687 C C . ALA A 1 91 ? 10.607 10.851 -3.921 1.00 84.12 91 ALA A C 1
ATOM 689 O O . ALA A 1 91 ? 11.264 10.603 -4.932 1.00 84.12 91 ALA A O 1
ATOM 690 N N . SER A 1 92 ? 10.748 10.161 -2.785 1.00 84.88 92 SER A N 1
ATOM 691 C CA . SER A 1 92 ? 11.696 9.053 -2.631 1.00 84.88 92 SER A CA 1
ATOM 692 C C . SER A 1 92 ? 11.285 7.834 -3.463 1.00 84.88 92 SER A C 1
ATOM 694 O O . SER A 1 92 ? 12.096 7.270 -4.192 1.00 84.88 92 SER A O 1
ATOM 696 N N . PHE A 1 93 ? 10.016 7.432 -3.384 1.00 83.81 93 PHE A N 1
ATOM 697 C CA . PHE A 1 93 ? 9.529 6.170 -3.937 1.00 83.81 93 PHE A CA 1
ATOM 698 C C . PHE A 1 93 ? 9.266 6.222 -5.450 1.00 83.81 93 PHE A C 1
ATOM 700 O O . PHE A 1 93 ? 9.396 5.207 -6.133 1.00 83.81 93 PHE A O 1
ATOM 707 N N . THR A 1 94 ? 8.992 7.401 -6.020 1.00 77.38 94 THR A N 1
ATOM 708 C CA . THR A 1 94 ? 8.876 7.571 -7.484 1.00 77.38 94 THR A CA 1
ATOM 709 C C . THR A 1 94 ? 10.164 7.167 -8.209 1.00 77.38 94 THR 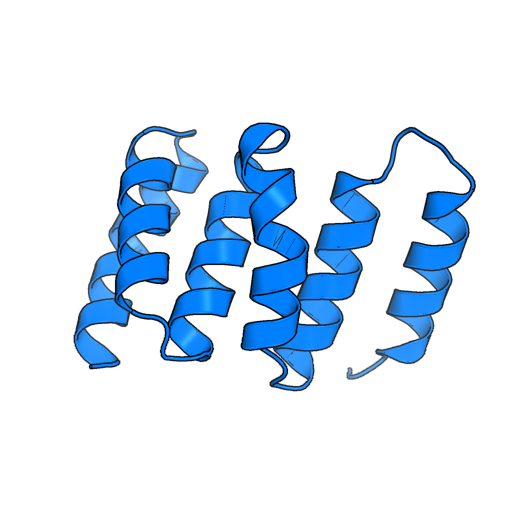A C 1
ATOM 711 O O . THR A 1 94 ? 10.116 6.621 -9.313 1.00 77.38 94 THR A O 1
ATOM 714 N N . GLN A 1 95 ? 11.326 7.399 -7.590 1.00 74.56 95 GLN A N 1
ATOM 715 C CA . GLN A 1 95 ? 12.608 6.983 -8.154 1.00 74.56 95 GLN A CA 1
ATOM 716 C C . GLN A 1 95 ? 12.762 5.454 -8.154 1.00 74.56 95 GLN A C 1
ATOM 718 O O . GLN A 1 95 ? 13.341 4.903 -9.089 1.00 74.56 95 GLN A O 1
ATOM 723 N N . ASP A 1 96 ? 12.203 4.773 -7.152 1.00 78.38 96 ASP A N 1
ATOM 724 C CA . ASP A 1 96 ? 12.252 3.316 -7.019 1.00 78.38 96 ASP A CA 1
ATOM 725 C C . ASP A 1 96 ? 11.284 2.606 -7.973 1.00 78.38 96 ASP A C 1
ATOM 727 O O . ASP A 1 96 ? 11.655 1.594 -8.565 1.00 78.38 96 ASP A O 1
ATOM 731 N N . ILE A 1 97 ? 10.077 3.147 -8.189 1.00 74.12 97 ILE A N 1
ATOM 732 C CA . ILE A 1 97 ? 9.092 2.588 -9.137 1.00 74.12 97 ILE A CA 1
ATOM 733 C C . ILE A 1 97 ? 9.669 2.503 -10.554 1.00 74.12 97 ILE A C 1
ATOM 735 O O . ILE A 1 97 ? 9.498 1.490 -11.228 1.00 74.12 97 ILE A O 1
ATOM 739 N N . ARG A 1 98 ? 10.414 3.526 -10.992 1.00 68.12 98 ARG A N 1
ATOM 740 C CA . ARG A 1 98 ? 11.069 3.539 -12.313 1.00 68.12 98 ARG A CA 1
ATOM 741 C C . ARG A 1 98 ? 12.121 2.444 -12.489 1.00 68.12 98 ARG A C 1
ATOM 743 O O . ARG A 1 98 ? 12.446 2.119 -13.621 1.00 68.12 98 ARG A O 1
ATOM 750 N N . ASN A 1 99 ? 12.645 1.897 -11.393 1.00 67.56 99 ASN A N 1
ATOM 751 C CA . ASN A 1 99 ? 13.611 0.799 -11.412 1.00 67.56 99 ASN A CA 1
ATOM 752 C C . ASN A 1 99 ? 12.939 -0.585 -11.300 1.00 67.56 99 ASN A C 1
ATOM 754 O O . ASN A 1 99 ? 13.636 -1.597 -11.346 1.00 67.56 99 ASN A O 1
ATOM 758 N N . LEU A 1 100 ? 11.615 -0.637 -11.091 1.00 65.38 100 LEU A N 1
ATOM 759 C CA . LEU A 1 100 ? 10.827 -1.872 -10.984 1.00 65.38 100 LEU A CA 1
ATOM 760 C C . LEU A 1 100 ? 10.144 -2.278 -12.303 1.00 65.38 100 LEU A C 1
ATOM 762 O O . LEU A 1 100 ? 9.679 -3.415 -12.393 1.00 65.38 100 LEU A O 1
ATOM 766 N N . GLY A 1 101 ? 10.060 -1.371 -13.282 1.00 52.97 101 GLY A N 1
ATOM 767 C CA . GLY A 1 101 ? 9.608 -1.643 -14.656 1.00 52.97 101 GLY A CA 1
ATOM 768 C C . GLY A 1 101 ? 10.775 -1.902 -15.598 1.00 52.97 101 GLY A C 1
ATOM 769 O O . GLY A 1 101 ? 10.582 -2.704 -16.538 1.00 52.97 101 GLY A O 1
#